Protein AF-A0A418XEI9-F1 (afdb_monomer)

Solvent-accessible surface area (backbone atoms only — not comparable to full-atom values): 6686 Å² total; per-residue (Å²): 133,84,84,80,77,76,69,77,81,73,80,76,75,70,60,86,44,55,64,51,41,28,53,55,40,42,69,59,44,68,79,50,53,56,68,58,55,47,61,74,38,60,85,44,95,57,40,74,64,51,67,72,45,54,55,71,58,42,40,50,57,50,25,50,54,48,24,50,54,51,42,65,73,59,47,81,76,71,64,78,79,78,78,77,76,75,85,76,74,78,82,76,83,82,80,79,87,69,88,83,92,134

Structure (mmCIF, N/CA/C/O backbone):
data_AF-A0A418XEI9-F1
#
_entry.id   AF-A0A418XEI9-F1
#
loop_
_atom_site.group_PDB
_atom_site.id
_atom_site.type_symbol
_atom_site.label_atom_id
_atom_site.label_alt_id
_atom_site.label_comp_id
_atom_site.label_asym_id
_atom_site.label_entity_id
_atom_site.label_seq_id
_atom_site.pdbx_PDB_ins_code
_atom_site.Cartn_x
_atom_site.Cartn_y
_atom_site.Cartn_z
_atom_site.occupancy
_atom_site.B_iso_or_equiv
_atom_site.auth_seq_id
_atom_site.auth_comp_id
_atom_site.auth_asym_id
_atom_site.auth_atom_id
_atom_site.pdbx_PDB_model_num
ATOM 1 N N . HIS A 1 1 ? 11.980 45.752 9.335 1.00 51.09 1 HIS A N 1
ATOM 2 C CA . HIS A 1 1 ? 10.827 45.049 9.928 1.00 51.09 1 HIS A CA 1
ATOM 3 C C . HIS A 1 1 ? 10.537 43.836 9.052 1.00 51.09 1 HIS A C 1
ATOM 5 O O . HIS A 1 1 ? 10.308 44.026 7.868 1.00 51.09 1 HIS A O 1
ATOM 11 N N . SER A 1 2 ? 10.699 42.644 9.636 1.00 50.88 2 SER A N 1
ATOM 12 C CA . SER A 1 2 ? 10.329 41.287 9.178 1.00 50.88 2 SER A CA 1
ATOM 13 C C . SER A 1 2 ? 10.165 41.017 7.674 1.00 50.88 2 SER A C 1
ATOM 15 O O . SER A 1 2 ? 9.091 41.176 7.097 1.00 50.88 2 SER A O 1
ATOM 17 N N . ASP A 1 3 ? 11.262 40.498 7.129 1.00 51.69 3 ASP A N 1
ATOM 18 C CA . ASP A 1 3 ? 11.409 39.633 5.962 1.00 51.69 3 ASP A CA 1
ATOM 19 C C . ASP A 1 3 ? 10.348 38.514 5.964 1.00 51.69 3 ASP A C 1
ATOM 21 O O . ASP A 1 3 ? 10.362 37.622 6.813 1.00 51.69 3 ASP A O 1
ATOM 25 N N . THR A 1 4 ? 9.372 38.591 5.058 1.00 57.03 4 THR A N 1
ATOM 26 C CA . THR A 1 4 ? 8.436 37.487 4.799 1.00 57.03 4 THR A CA 1
ATOM 27 C C . THR A 1 4 ? 9.023 36.622 3.695 1.00 57.03 4 THR A C 1
ATOM 29 O O . THR A 1 4 ? 8.522 36.566 2.574 1.00 57.03 4 THR A O 1
ATOM 32 N N . PHE A 1 5 ? 10.109 35.930 4.041 1.00 52.91 5 P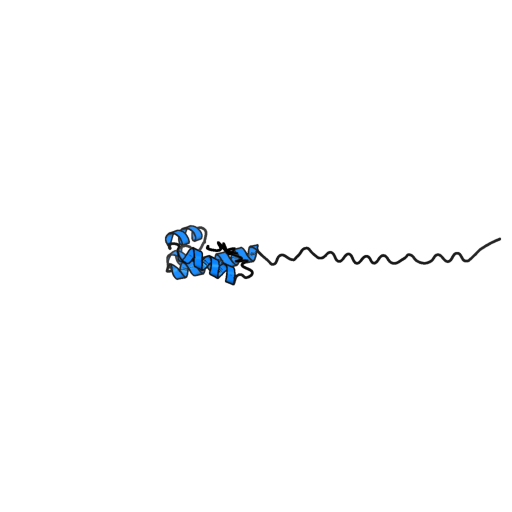HE A N 1
ATOM 33 C CA . PHE A 1 5 ? 10.581 34.739 3.350 1.00 52.91 5 PHE A CA 1
ATOM 34 C C . PHE A 1 5 ? 9.481 33.676 3.466 1.00 52.91 5 PHE A C 1
ATOM 36 O O . PHE A 1 5 ? 9.490 32.822 4.353 1.00 52.91 5 PHE A O 1
ATOM 43 N N . PHE A 1 6 ? 8.475 33.760 2.593 1.00 59.50 6 PHE A N 1
ATOM 44 C CA . PHE A 1 6 ? 7.596 32.639 2.290 1.00 59.50 6 PHE A CA 1
ATOM 45 C C . PHE A 1 6 ? 8.460 31.615 1.562 1.00 59.50 6 PHE A C 1
ATOM 47 O O . PHE A 1 6 ? 8.473 31.549 0.335 1.00 59.50 6 PHE A O 1
ATOM 54 N N . GLY A 1 7 ? 9.251 30.884 2.353 1.00 49.59 7 GLY A N 1
ATOM 55 C CA . GLY A 1 7 ? 10.023 29.745 1.906 1.00 49.59 7 GLY A CA 1
ATOM 56 C C . GLY A 1 7 ? 9.086 28.862 1.112 1.00 49.59 7 GLY A C 1
ATOM 57 O O . GLY A 1 7 ? 8.076 28.386 1.635 1.00 49.59 7 GLY A O 1
ATOM 58 N N . GLU A 1 8 ? 9.385 28.743 -0.174 1.00 53.97 8 GLU A N 1
ATOM 59 C CA . GLU A 1 8 ? 8.713 27.842 -1.081 1.00 53.97 8 GLU A CA 1
ATOM 60 C C . GLU A 1 8 ? 8.678 26.478 -0.393 1.00 53.97 8 GLU A C 1
ATOM 62 O O . GLU A 1 8 ? 9.707 25.829 -0.205 1.00 53.97 8 GLU A O 1
ATOM 67 N N . VAL A 1 9 ? 7.498 26.063 0.068 1.00 56.00 9 VAL A N 1
ATOM 68 C CA . VAL A 1 9 ? 7.297 24.689 0.513 1.00 56.00 9 VAL A CA 1
ATOM 69 C C . VAL A 1 9 ? 7.245 23.878 -0.770 1.00 56.00 9 VAL A C 1
ATOM 71 O O . VAL A 1 9 ? 6.178 23.486 -1.244 1.00 56.00 9 VAL A O 1
ATOM 74 N N . SER A 1 10 ? 8.410 23.672 -1.377 1.00 49.59 10 SER A N 1
ATOM 75 C CA . SER A 1 10 ? 8.596 22.712 -2.442 1.00 49.59 10 SER A CA 1
ATOM 76 C C . SER A 1 10 ? 8.350 21.349 -1.796 1.00 49.59 10 SER A C 1
ATOM 78 O O . SER A 1 10 ? 9.268 20.692 -1.312 1.00 49.59 10 SER A O 1
ATOM 80 N N . ARG A 1 11 ? 7.089 20.898 -1.752 1.00 50.59 11 ARG A N 1
ATOM 81 C CA . ARG A 1 11 ? 6.764 19.473 -1.602 1.00 50.59 11 ARG A CA 1
ATOM 82 C C . ARG A 1 11 ? 7.198 18.772 -2.888 1.00 50.59 11 ARG A C 1
ATOM 84 O O . ARG A 1 11 ? 6.377 18.235 -3.623 1.00 50.59 11 ARG A O 1
ATOM 91 N N . SER A 1 12 ? 8.493 18.783 -3.187 1.00 49.31 12 SER A N 1
ATOM 92 C CA . SER A 1 12 ? 9.090 17.968 -4.236 1.00 49.31 12 SER A CA 1
ATOM 93 C C . SER A 1 12 ? 9.222 16.531 -3.727 1.00 49.31 12 SER A C 1
ATOM 95 O O . SER A 1 12 ? 10.295 15.939 -3.726 1.00 49.31 12 SER A O 1
ATOM 97 N N . SER A 1 13 ? 8.099 15.937 -3.315 1.00 52.72 13 SER A N 1
ATOM 98 C CA . SER A 1 13 ? 7.985 14.481 -3.199 1.00 52.72 13 SER A CA 1
ATOM 99 C C . SER A 1 13 ? 7.810 13.924 -4.607 1.00 52.72 13 SER A C 1
ATOM 101 O O . SER A 1 13 ? 6.767 13.411 -5.002 1.00 52.72 13 SER A O 1
ATOM 103 N N . THR A 1 14 ? 8.832 14.112 -5.441 1.00 53.16 14 THR A N 1
ATOM 104 C CA . THR A 1 14 ? 8.941 13.336 -6.667 1.00 53.16 14 THR A CA 1
ATOM 105 C C . THR A 1 14 ? 9.255 11.926 -6.200 1.00 53.16 14 THR A C 1
ATOM 107 O O . THR A 1 14 ? 10.428 11.591 -6.033 1.00 53.16 14 THR A O 1
ATOM 110 N N . SER A 1 15 ? 8.225 11.131 -5.914 1.00 55.16 15 SER A N 1
ATOM 111 C CA . SER A 1 15 ? 8.389 9.746 -5.492 1.00 55.16 15 SER A CA 1
ATOM 112 C C . SER A 1 15 ? 9.019 8.959 -6.631 1.00 55.16 15 SER A C 1
ATOM 114 O O . SER A 1 15 ? 8.358 8.510 -7.564 1.00 55.16 15 SER A O 1
ATOM 116 N N . LYS A 1 16 ? 10.350 8.889 -6.599 1.00 62.28 16 LYS A N 1
ATOM 117 C CA . LYS A 1 16 ? 11.191 8.292 -7.646 1.00 62.28 16 LYS A CA 1
ATOM 118 C C . LYS A 1 16 ? 11.241 6.770 -7.541 1.00 62.28 16 LYS A C 1
ATOM 120 O O . LYS A 1 16 ? 11.711 6.116 -8.468 1.00 62.28 16 LYS A O 1
ATOM 125 N N . THR A 1 17 ? 10.795 6.211 -6.419 1.00 69.19 17 THR A N 1
ATOM 126 C CA . THR A 1 17 ? 10.887 4.784 -6.107 1.00 69.19 17 THR A CA 1
ATOM 127 C C . THR A 1 17 ? 9.586 4.272 -5.494 1.00 69.19 17 THR A C 1
ATOM 129 O O . THR A 1 17 ? 8.815 5.025 -4.900 1.00 69.19 17 THR A O 1
ATOM 132 N N . ALA A 1 18 ? 9.346 2.964 -5.622 1.00 71.06 18 ALA A N 1
ATOM 133 C CA . ALA A 1 18 ? 8.186 2.303 -5.023 1.00 71.06 18 ALA A CA 1
ATOM 134 C C . ALA A 1 18 ? 8.142 2.446 -3.488 1.00 71.06 18 ALA A C 1
ATOM 136 O O . ALA A 1 18 ? 7.059 2.516 -2.917 1.00 71.06 18 ALA A O 1
ATOM 137 N N . LEU A 1 19 ? 9.308 2.537 -2.834 1.00 78.69 19 LEU A N 1
ATOM 138 C CA . LEU A 1 19 ? 9.418 2.766 -1.389 1.00 78.69 19 LEU A CA 1
ATOM 139 C C . LEU A 1 19 ? 8.964 4.172 -0.987 1.00 78.69 19 LEU A C 1
ATOM 141 O O . LEU A 1 19 ? 8.230 4.311 -0.020 1.00 78.69 19 LEU A O 1
ATOM 145 N N . ASP A 1 20 ? 9.321 5.196 -1.764 1.00 77.56 20 ASP A N 1
ATOM 146 C CA . ASP A 1 20 ? 8.885 6.572 -1.495 1.00 77.56 20 ASP A CA 1
ATOM 147 C C . ASP A 1 20 ? 7.357 6.708 -1.633 1.00 77.56 20 ASP A C 1
ATOM 149 O O . ASP A 1 20 ? 6.692 7.334 -0.810 1.00 77.56 20 ASP A O 1
ATOM 153 N N . MET A 1 21 ? 6.776 6.010 -2.620 1.00 78.88 21 MET A N 1
ATOM 154 C CA . MET A 1 21 ? 5.322 5.861 -2.725 1.00 78.88 21 MET A CA 1
ATOM 155 C C . MET A 1 21 ? 4.735 5.134 -1.514 1.00 78.88 21 MET A C 1
ATOM 157 O O . MET A 1 21 ? 3.712 5.567 -0.995 1.00 78.88 21 MET A O 1
ATOM 161 N N . TYR A 1 22 ? 5.362 4.055 -1.040 1.00 83.62 22 TYR A N 1
ATOM 162 C CA . TYR A 1 22 ? 4.900 3.351 0.155 1.00 83.62 22 TYR A CA 1
ATOM 163 C C . TYR A 1 22 ? 4.891 4.260 1.391 1.00 83.62 22 TYR A C 1
ATOM 165 O O . TYR A 1 22 ? 3.870 4.313 2.075 1.00 83.62 22 TYR A O 1
ATOM 173 N N . ASP A 1 23 ? 5.965 5.011 1.648 1.00 83.12 23 ASP A N 1
ATOM 174 C CA . ASP A 1 23 ? 6.046 5.927 2.794 1.00 83.12 23 ASP A CA 1
ATOM 175 C C . ASP A 1 23 ? 4.980 7.028 2.7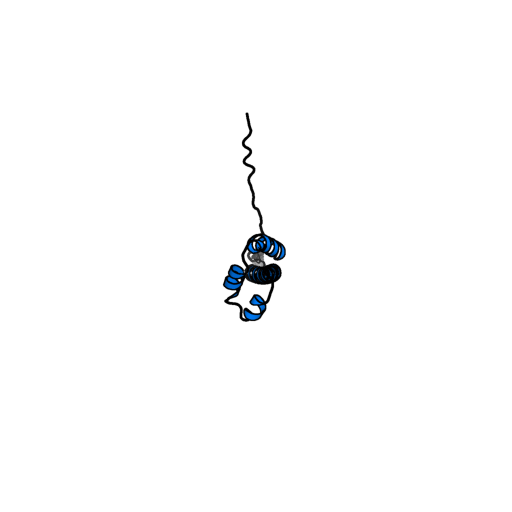18 1.00 83.12 23 ASP A C 1
ATOM 177 O O . ASP A 1 23 ? 4.267 7.275 3.695 1.00 83.12 23 ASP A O 1
ATOM 181 N N . PHE A 1 24 ? 4.786 7.628 1.539 1.00 82.38 24 PHE A N 1
ATOM 182 C CA . PHE A 1 24 ? 3.745 8.637 1.323 1.00 82.38 24 PHE A CA 1
ATOM 183 C C . PHE A 1 24 ? 2.330 8.085 1.567 1.00 82.38 24 PHE A C 1
ATOM 185 O O . PHE A 1 24 ? 1.477 8.721 2.204 1.00 82.38 24 PHE A O 1
ATOM 192 N N . LEU A 1 25 ? 2.071 6.875 1.068 1.00 85.00 25 LEU A N 1
ATOM 193 C CA . LEU A 1 25 ? 0.801 6.190 1.269 1.00 85.00 25 LEU A CA 1
ATOM 194 C C . LEU A 1 25 ? 0.605 5.846 2.745 1.00 85.00 25 LEU A C 1
ATOM 196 O O . LEU A 1 25 ? -0.470 6.103 3.284 1.00 85.00 25 LEU A O 1
ATOM 200 N N . MET A 1 26 ? 1.635 5.357 3.428 1.00 85.81 26 MET A N 1
ATOM 201 C CA . MET A 1 26 ? 1.557 5.011 4.842 1.00 85.81 26 MET A CA 1
ATOM 202 C C . MET A 1 26 ? 1.319 6.251 5.712 1.00 85.81 26 MET A C 1
ATOM 204 O O . MET A 1 26 ? 0.487 6.208 6.618 1.00 85.81 26 MET A O 1
ATOM 208 N N . GLU A 1 27 ? 1.940 7.394 5.414 1.00 85.44 27 GLU A N 1
ATOM 209 C CA . GLU A 1 27 ? 1.685 8.653 6.131 1.00 85.44 27 GLU A CA 1
ATOM 210 C C . GLU A 1 27 ? 0.228 9.136 5.972 1.00 85.44 27 GLU A C 1
ATOM 212 O O . GLU A 1 27 ? -0.374 9.686 6.903 1.00 85.44 27 GLU A O 1
ATOM 217 N N . THR A 1 28 ? -0.363 8.892 4.801 1.00 81.94 28 THR A N 1
ATOM 218 C CA . THR A 1 28 ? -1.744 9.280 4.484 1.00 81.94 28 THR A CA 1
ATOM 219 C C . THR A 1 28 ? -2.763 8.308 5.086 1.00 81.94 28 THR A C 1
ATOM 221 O O . THR A 1 28 ? -3.733 8.715 5.733 1.00 81.94 28 THR A O 1
ATOM 224 N N . TYR A 1 29 ? -2.546 7.008 4.899 1.00 83.88 29 TYR A N 1
ATOM 225 C CA . TYR A 1 29 ? -3.493 5.954 5.254 1.00 83.88 29 TYR A CA 1
ATOM 226 C C . TYR A 1 29 ? -3.346 5.455 6.695 1.00 83.88 29 TYR A C 1
ATOM 228 O O . TYR A 1 29 ? -4.322 4.941 7.239 1.00 83.88 29 TYR A O 1
ATOM 236 N N . SER A 1 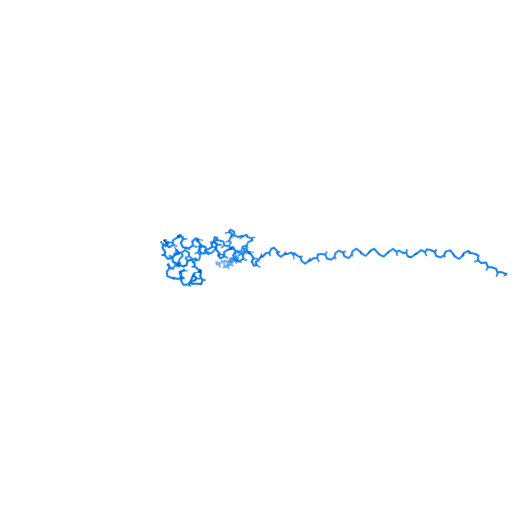30 ? -2.217 5.695 7.372 1.00 81.25 30 SER A N 1
ATOM 237 C CA . SER A 1 30 ? -2.082 5.439 8.820 1.00 81.25 30 SER A CA 1
ATOM 238 C C . SER A 1 30 ? -3.100 6.221 9.655 1.00 81.25 30 SER A C 1
ATOM 240 O O . SER A 1 30 ? -3.569 5.726 10.678 1.00 81.25 30 SER A O 1
ATOM 242 N N . LYS A 1 31 ? -3.498 7.410 9.186 1.00 83.06 31 LYS A N 1
ATOM 243 C CA . LYS A 1 31 ? -4.521 8.271 9.806 1.00 83.06 31 LYS A CA 1
ATOM 244 C C . LYS A 1 31 ? -5.955 7.854 9.449 1.00 83.06 31 LYS A C 1
ATOM 246 O O . LYS A 1 31 ? -6.908 8.399 10.000 1.00 83.06 31 LYS A O 1
ATOM 251 N N . SER A 1 32 ? -6.126 6.917 8.513 1.00 82.06 32 SER A N 1
ATOM 252 C CA . SER A 1 32 ? -7.437 6.445 8.057 1.00 82.06 32 SER A CA 1
ATOM 253 C C . SER A 1 32 ? -7.980 5.336 8.960 1.00 82.06 32 SER A C 1
ATOM 255 O O . SER A 1 32 ? -7.239 4.512 9.496 1.00 82.06 32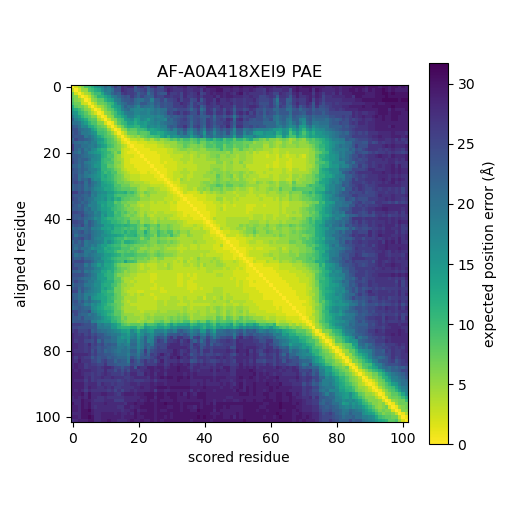 SER A O 1
ATOM 257 N N . THR A 1 33 ? -9.302 5.277 9.115 1.00 86.75 33 THR A N 1
ATOM 258 C CA . THR A 1 33 ? -9.949 4.231 9.916 1.00 86.75 33 THR A CA 1
ATOM 259 C C . THR A 1 33 ? -9.959 2.890 9.180 1.00 86.75 33 THR A C 1
ATOM 261 O O . THR A 1 33 ? -10.024 2.835 7.950 1.00 86.75 33 THR A O 1
ATOM 264 N N . LYS A 1 34 ? -9.959 1.785 9.939 1.00 86.06 34 LYS A N 1
ATOM 265 C CA . LYS A 1 34 ? -10.038 0.416 9.395 1.00 86.06 34 LYS A CA 1
ATOM 266 C C . LYS A 1 34 ? -11.222 0.235 8.434 1.00 86.06 34 LYS A C 1
ATOM 268 O O . LYS A 1 34 ? -11.064 -0.389 7.394 1.00 86.06 34 LYS A O 1
ATOM 273 N N . ALA A 1 35 ? -12.380 0.820 8.749 1.00 86.81 35 ALA A N 1
ATOM 274 C CA . ALA A 1 35 ? -13.565 0.769 7.890 1.00 86.81 35 ALA A CA 1
ATOM 275 C C . ALA A 1 35 ? -13.304 1.385 6.505 1.00 86.81 35 ALA A C 1
ATOM 277 O O . ALA A 1 35 ? -13.617 0.768 5.494 1.00 86.81 35 ALA A O 1
ATOM 278 N N . LYS A 1 36 ? -12.639 2.548 6.457 1.00 86.69 36 LYS A N 1
ATOM 279 C CA . LYS A 1 36 ? -12.267 3.229 5.209 1.00 86.69 36 LYS A CA 1
ATOM 280 C C . LYS A 1 36 ? -11.310 2.384 4.363 1.00 86.69 36 LYS A C 1
ATOM 282 O O . LYS A 1 36 ? -11.463 2.293 3.151 1.00 86.69 36 LYS A O 1
ATOM 287 N N . LEU A 1 37 ? -10.334 1.743 5.010 1.00 86.38 37 LEU A N 1
ATOM 288 C CA . LEU A 1 37 ? -9.387 0.845 4.342 1.00 86.38 37 LEU A CA 1
ATOM 289 C C . LEU A 1 37 ? -10.085 -0.397 3.776 1.00 86.38 37 LEU A C 1
ATOM 291 O O . LEU A 1 37 ? -9.785 -0.806 2.658 1.00 86.38 37 LEU A O 1
ATOM 295 N N . LEU A 1 38 ? -11.049 -0.964 4.508 1.00 87.19 38 LEU A N 1
ATOM 296 C CA . LEU A 1 38 ? -11.863 -2.080 4.023 1.00 87.19 38 LEU A CA 1
ATOM 297 C C . LEU A 1 38 ? -12.777 -1.678 2.865 1.00 87.19 38 LEU A C 1
ATOM 299 O O . LEU A 1 38 ? -12.926 -2.469 1.942 1.00 87.19 38 LEU A O 1
ATOM 303 N N . GLU A 1 39 ? -13.338 -0.466 2.866 1.00 88.69 39 GLU A N 1
ATOM 304 C CA . GLU A 1 39 ? -14.085 0.063 1.715 1.00 88.69 39 GLU A CA 1
ATOM 305 C C . GLU A 1 39 ? -13.203 0.121 0.460 1.00 88.69 39 GLU A C 1
ATOM 307 O O . GLU A 1 39 ? -13.617 -0.333 -0.605 1.00 88.69 39 GLU A O 1
ATOM 312 N N . PHE A 1 40 ? -11.965 0.615 0.577 1.00 83.69 40 PHE A N 1
ATOM 313 C CA . PHE A 1 40 ? -11.029 0.652 -0.555 1.00 83.69 40 PHE A CA 1
ATOM 314 C C . PHE A 1 40 ? -10.591 -0.742 -1.015 1.00 83.69 40 PHE A C 1
ATOM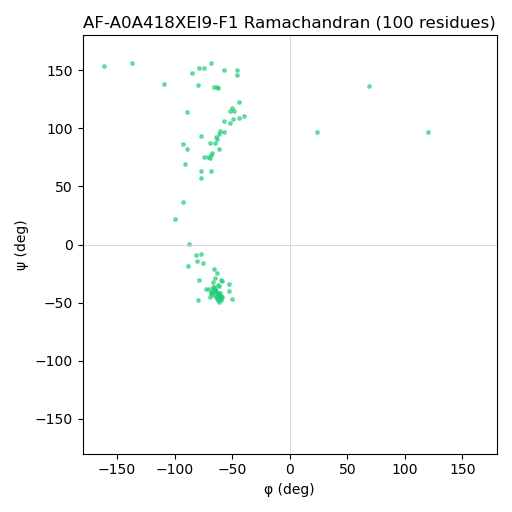 316 O O . PHE A 1 40 ? -10.364 -0.963 -2.204 1.00 83.69 40 PHE A O 1
ATOM 323 N N . LEU A 1 41 ? -10.504 -1.692 -0.085 1.00 83.94 41 LEU A N 1
ATOM 324 C CA . LEU A 1 41 ? -10.180 -3.089 -0.356 1.00 83.94 41 LEU A CA 1
ATOM 325 C C . LEU A 1 41 ? -11.406 -3.947 -0.691 1.00 83.94 41 LEU A C 1
ATOM 327 O O . LEU A 1 41 ? -11.238 -5.131 -0.954 1.00 83.94 41 LEU A O 1
ATOM 331 N N . ALA A 1 42 ? -12.621 -3.395 -0.730 1.00 85.44 42 ALA A N 1
ATOM 332 C CA . ALA A 1 42 ? -13.842 -4.173 -0.957 1.00 85.44 42 ALA A CA 1
ATOM 333 C C . ALA A 1 42 ? -13.867 -4.856 -2.335 1.00 85.44 42 ALA A C 1
ATOM 335 O O . ALA A 1 42 ? -14.526 -5.875 -2.514 1.00 85.44 42 ALA A O 1
ATOM 336 N N . ALA A 1 43 ? -13.121 -4.314 -3.301 1.00 82.56 43 ALA A N 1
ATOM 337 C CA . ALA A 1 43 ? -12.924 -4.919 -4.615 1.00 82.56 43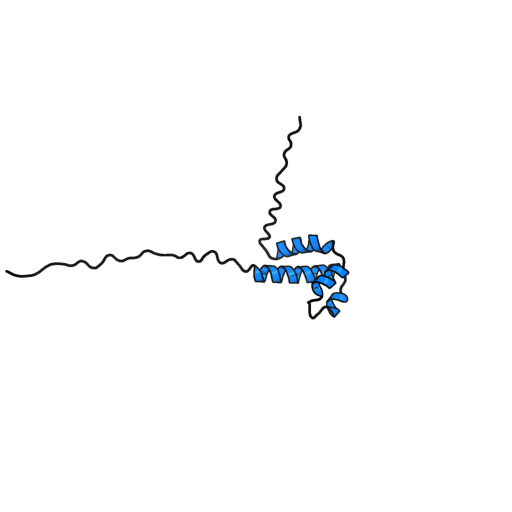 ALA A CA 1
ATOM 338 C C . ALA A 1 43 ? -11.923 -6.094 -4.608 1.00 82.56 43 ALA A C 1
ATOM 340 O O . ALA A 1 43 ? -11.758 -6.762 -5.629 1.00 82.56 43 ALA A O 1
ATOM 341 N N . ALA A 1 44 ? -11.227 -6.340 -3.495 1.00 83.50 44 ALA A N 1
ATOM 342 C CA . ALA A 1 44 ? -10.262 -7.420 -3.378 1.00 83.50 44 ALA A CA 1
ATOM 343 C C . ALA A 1 44 ? -10.969 -8.767 -3.131 1.00 83.50 44 ALA A C 1
ATOM 345 O O . ALA A 1 44 ? -11.868 -8.852 -2.291 1.00 83.50 44 ALA A O 1
ATOM 346 N N . PRO A 1 45 ? -10.536 -9.850 -3.800 1.00 84.56 45 PRO A N 1
ATOM 347 C CA . PRO A 1 45 ? -11.130 -11.178 -3.629 1.00 84.56 45 PRO A CA 1
ATOM 348 C C . PRO A 1 45 ? -10.900 -11.758 -2.223 1.00 84.56 45 PRO A C 1
ATOM 350 O O . PRO A 1 45 ? -11.637 -12.631 -1.775 1.00 84.56 45 PRO A O 1
ATOM 353 N N . ASP A 1 46 ? -9.890 -11.261 -1.512 1.00 88.75 46 ASP A N 1
ATOM 354 C CA . ASP A 1 46 ? -9.449 -11.713 -0.193 1.00 88.75 46 ASP A CA 1
ATOM 355 C C . ASP A 1 46 ? -9.963 -10.837 0.971 1.00 88.75 46 ASP A C 1
ATOM 357 O O . ASP A 1 46 ? -9.415 -10.866 2.074 1.00 88.75 46 ASP A O 1
ATOM 361 N N . ILE A 1 47 ? -11.059 -10.094 0.769 1.00 87.06 47 ILE A N 1
ATOM 362 C CA . ILE A 1 47 ? -11.631 -9.166 1.764 1.00 87.06 47 ILE A CA 1
ATOM 363 C C . ILE A 1 47 ? -11.897 -9.796 3.140 1.00 87.06 47 ILE A C 1
ATOM 365 O O . ILE A 1 47 ? -11.721 -9.139 4.163 1.00 87.06 47 ILE A O 1
ATOM 369 N N . VAL A 1 48 ? -12.266 -11.080 3.191 1.00 86.25 48 VAL A N 1
ATOM 370 C CA . VAL A 1 48 ? -12.522 -11.803 4.449 1.00 86.25 48 VAL A CA 1
ATOM 371 C C . VAL A 1 48 ? -11.246 -11.923 5.288 1.00 86.25 48 VAL A C 1
ATOM 373 O O . VAL A 1 48 ? -11.287 -11.744 6.503 1.00 86.25 48 VAL A O 1
ATOM 376 N N . GLN A 1 49 ? -10.103 -12.171 4.643 1.00 86.69 49 GLN A N 1
ATOM 377 C CA . GLN A 1 49 ? -8.806 -12.235 5.321 1.00 86.69 49 GLN A CA 1
ATOM 378 C C . GLN A 1 49 ? -8.333 -10.838 5.731 1.00 86.69 49 GLN A C 1
ATOM 380 O O . GLN A 1 49 ? -7.830 -10.652 6.836 1.00 86.69 49 GLN A O 1
ATOM 385 N N . LEU A 1 50 ? -8.573 -9.837 4.882 1.00 86.38 50 LEU A N 1
ATOM 386 C CA . LEU A 1 50 ? -8.231 -8.442 5.160 1.00 86.38 50 LEU A CA 1
ATOM 387 C C . LEU A 1 50 ? -9.045 -7.871 6.335 1.00 86.38 50 LEU A C 1
ATOM 389 O O . LEU A 1 50 ? -8.512 -7.141 7.168 1.00 86.38 50 LEU A O 1
ATOM 393 N N . ALA A 1 51 ? -10.318 -8.247 6.467 1.00 86.12 51 ALA A N 1
ATOM 394 C CA . ALA A 1 51 ? -11.165 -7.845 7.590 1.00 86.12 51 ALA A CA 1
ATOM 395 C C . ALA A 1 51 ? -10.687 -8.410 8.939 1.00 86.12 51 ALA A C 1
ATOM 397 O O . ALA A 1 51 ? -10.879 -7.762 9.976 1.00 86.12 51 ALA A O 1
ATOM 398 N N . ALA A 1 52 ? -10.036 -9.576 8.924 1.00 89.56 52 ALA A N 1
ATOM 399 C CA . ALA A 1 52 ? -9.473 -10.211 10.112 1.00 89.56 52 ALA A CA 1
ATOM 400 C C . ALA A 1 52 ? -8.179 -9.538 10.611 1.00 89.56 52 ALA A C 1
ATOM 402 O O . ALA A 1 52 ? -7.799 -9.749 11.759 1.00 89.56 52 ALA A O 1
ATOM 403 N N . LEU A 1 53 ? -7.524 -8.707 9.792 1.00 87.81 53 LEU A N 1
ATOM 404 C CA . LEU A 1 53 ? -6.293 -8.007 10.167 1.00 87.81 53 LEU A CA 1
ATOM 405 C C . LEU A 1 53 ? -6.557 -6.777 11.043 1.00 87.81 53 LEU A C 1
ATOM 407 O O . LEU A 1 53 ? -7.588 -6.106 10.937 1.00 87.81 53 LEU A O 1
ATOM 411 N N . ASP A 1 54 ? -5.583 -6.434 11.881 1.00 87.31 54 ASP A N 1
ATOM 412 C CA . ASP A 1 54 ? -5.563 -5.171 12.616 1.00 87.31 54 ASP A CA 1
ATOM 413 C C . ASP A 1 54 ? -5.351 -3.968 11.690 1.00 87.31 54 ASP A C 1
ATOM 415 O O . ASP A 1 54 ? -4.786 -4.090 10.604 1.00 87.31 54 ASP A O 1
ATOM 419 N N . GLN A 1 55 ? -5.790 -2.781 12.122 1.00 85.50 55 GLN A N 1
ATOM 420 C CA . GLN A 1 55 ? -5.672 -1.543 11.338 1.00 85.50 55 GLN A CA 1
ATOM 421 C C . GLN A 1 55 ? -4.251 -1.279 10.793 1.00 85.50 55 GLN A C 1
ATOM 423 O O . GLN A 1 55 ? -4.157 -1.018 9.592 1.00 85.50 55 GLN A O 1
ATOM 428 N N . PRO A 1 56 ? -3.158 -1.392 11.579 1.00 86.38 56 PRO A N 1
ATOM 429 C CA . PRO A 1 56 ? -1.811 -1.151 11.060 1.00 86.38 56 PRO A CA 1
ATOM 430 C C . PRO A 1 56 ? -1.384 -2.183 10.012 1.00 86.38 56 PRO A C 1
ATOM 432 O O . PRO A 1 56 ? -0.763 -1.826 9.012 1.00 86.38 56 PRO A O 1
ATOM 435 N N . ALA A 1 57 ? -1.755 -3.452 10.200 1.00 87.50 57 ALA A N 1
ATOM 436 C CA . ALA A 1 57 ? -1.464 -4.511 9.238 1.00 87.50 57 ALA A CA 1
ATOM 437 C C . ALA A 1 57 ? -2.263 -4.313 7.941 1.00 87.50 57 ALA A C 1
ATOM 439 O O . ALA A 1 57 ? -1.712 -4.419 6.847 1.00 87.50 57 ALA A O 1
ATOM 440 N N . LEU A 1 58 ? -3.541 -3.943 8.057 1.00 89.06 58 LEU A N 1
ATOM 441 C CA . LEU A 1 58 ? -4.399 -3.640 6.917 1.00 89.06 58 LEU A CA 1
ATOM 442 C C . LEU A 1 58 ? -3.880 -2.439 6.115 1.00 89.06 58 LEU A C 1
ATOM 444 O O . LEU A 1 58 ? -3.868 -2.481 4.885 1.00 89.06 58 LEU A O 1
ATOM 448 N N . ALA A 1 59 ? -3.429 -1.385 6.802 1.00 88.31 59 ALA A N 1
ATOM 449 C CA . ALA A 1 59 ? -2.837 -0.212 6.170 1.00 88.31 59 ALA A CA 1
ATOM 450 C C . ALA A 1 59 ? -1.561 -0.575 5.399 1.00 88.31 59 ALA A C 1
ATOM 452 O O . ALA A 1 59 ? -1.420 -0.166 4.249 1.00 88.31 59 ALA A O 1
ATOM 453 N N . SER A 1 60 ? -0.680 -1.390 5.988 1.00 88.12 60 SER A N 1
ATOM 454 C CA . SER A 1 60 ? 0.557 -1.836 5.337 1.00 88.12 60 SER A CA 1
ATOM 455 C C . SER A 1 60 ? 0.275 -2.647 4.066 1.00 88.12 60 SER A C 1
ATOM 457 O O . SER A 1 60 ? 0.774 -2.294 2.997 1.00 88.12 60 SER A O 1
ATOM 459 N N . VAL A 1 61 ? -0.616 -3.645 4.140 1.00 89.12 61 VAL A N 1
ATOM 460 C CA . VAL A 1 61 ? -1.010 -4.464 2.976 1.00 89.12 61 VAL A CA 1
ATOM 461 C C . VAL A 1 61 ? -1.648 -3.608 1.881 1.00 89.12 61 VAL A C 1
ATOM 463 O O . VAL A 1 61 ? -1.361 -3.787 0.695 1.00 89.12 61 VAL A O 1
ATOM 466 N N . TYR A 1 62 ? -2.504 -2.657 2.259 1.00 88.12 62 TYR A N 1
ATOM 467 C CA . TYR A 1 62 ? -3.115 -1.737 1.304 1.00 88.12 62 TYR A CA 1
ATOM 468 C C . TYR A 1 62 ? -2.065 -0.867 0.602 1.00 88.12 62 TYR A C 1
ATOM 470 O O . TYR A 1 62 ? -2.073 -0.774 -0.626 1.00 88.12 62 TYR A O 1
ATOM 478 N N . CYS A 1 63 ? -1.137 -0.275 1.360 1.00 87.81 63 CYS A N 1
ATOM 479 C CA . CYS A 1 63 ? -0.079 0.573 0.812 1.00 87.81 63 CYS A CA 1
ATOM 480 C C . CYS A 1 63 ? 0.863 -0.215 -0.103 1.00 87.81 63 CYS A C 1
ATOM 482 O O . CYS A 1 63 ? 1.216 0.286 -1.166 1.00 87.81 63 CYS A O 1
ATOM 484 N N . GLU A 1 64 ? 1.215 -1.454 0.247 1.00 86.62 64 GLU A N 1
ATOM 485 C CA . GLU A 1 64 ? 2.049 -2.324 -0.591 1.00 86.62 64 GLU A CA 1
ATOM 486 C C . GLU A 1 64 ? 1.368 -2.648 -1.928 1.00 86.62 64 GLU A C 1
ATOM 488 O O . GLU A 1 64 ? 1.972 -2.494 -2.997 1.00 86.62 64 GLU A O 1
ATOM 493 N N . ARG A 1 65 ? 0.082 -3.024 -1.896 1.00 86.88 65 ARG A N 1
ATOM 494 C CA . ARG A 1 65 ? -0.704 -3.296 -3.111 1.00 86.88 65 ARG A CA 1
ATOM 495 C C . ARG A 1 65 ? -0.820 -2.057 -3.989 1.00 86.88 65 ARG A C 1
ATOM 497 O O . ARG A 1 65 ? -0.652 -2.147 -5.206 1.00 86.88 65 ARG A O 1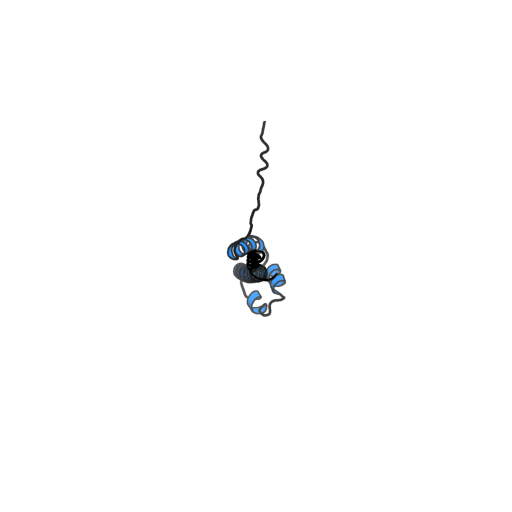
ATOM 504 N N . LEU A 1 66 ? -1.086 -0.903 -3.382 1.00 83.88 66 LEU A N 1
ATOM 505 C CA . LEU A 1 66 ? -1.244 0.348 -4.111 1.00 83.88 66 LEU A CA 1
ATOM 506 C C . LEU A 1 66 ? 0.088 0.822 -4.705 1.00 83.88 66 LEU A C 1
ATOM 508 O O . LEU A 1 66 ? 0.122 1.166 -5.883 1.00 83.88 66 LEU A O 1
ATOM 512 N N . ALA A 1 67 ? 1.182 0.775 -3.939 1.00 84.50 67 ALA A N 1
ATOM 513 C CA . ALA A 1 67 ? 2.525 1.106 -4.410 1.00 84.50 67 ALA A CA 1
ATOM 514 C C . ALA A 1 67 ? 2.942 0.194 -5.569 1.00 84.50 67 ALA A C 1
ATOM 516 O O . ALA A 1 67 ? 3.387 0.686 -6.605 1.00 84.50 67 ALA A O 1
ATOM 517 N N . THR A 1 68 ? 2.713 -1.117 -5.447 1.00 82.81 68 THR A N 1
ATOM 518 C CA . THR A 1 68 ? 2.981 -2.085 -6.520 1.00 82.81 68 THR A CA 1
ATOM 519 C C . THR A 1 68 ? 2.160 -1.779 -7.770 1.00 82.81 68 THR A C 1
ATOM 521 O O . THR A 1 68 ? 2.703 -1.753 -8.871 1.00 82.81 68 THR A O 1
ATOM 524 N N . HIS A 1 69 ? 0.863 -1.495 -7.622 1.00 82.19 69 HIS A N 1
ATOM 525 C CA . HIS A 1 69 ? -0.013 -1.193 -8.754 1.00 82.19 69 HIS A CA 1
ATOM 526 C C . HIS A 1 69 ? 0.343 0.142 -9.428 1.00 82.19 69 HIS A C 1
ATOM 528 O O . HIS A 1 69 ? 0.367 0.232 -10.656 1.00 82.19 69 HIS A O 1
ATOM 534 N N . LEU A 1 70 ? 0.661 1.174 -8.641 1.00 77.69 70 LEU A N 1
ATOM 535 C CA . LEU A 1 70 ? 1.118 2.471 -9.140 1.00 77.69 70 LEU A CA 1
ATOM 536 C C . LEU A 1 70 ? 2.458 2.340 -9.865 1.00 77.69 70 LEU A C 1
ATOM 538 O O . LEU A 1 70 ? 2.590 2.859 -10.969 1.00 77.69 70 LEU A O 1
ATOM 542 N N . PHE A 1 71 ? 3.415 1.606 -9.298 1.00 75.06 71 PHE A N 1
ATOM 543 C CA . PHE A 1 71 ? 4.734 1.403 -9.894 1.00 75.06 71 PHE A CA 1
ATOM 544 C C . PHE A 1 71 ? 4.683 0.517 -11.146 1.00 75.06 71 PHE A C 1
ATOM 546 O O . PHE A 1 71 ? 5.342 0.821 -12.134 1.00 75.06 71 PHE A O 1
ATOM 553 N N . ALA A 1 72 ? 3.847 -0.527 -11.161 1.00 77.50 72 ALA A N 1
ATOM 554 C CA . ALA A 1 72 ? 3.618 -1.345 -12.354 1.00 77.50 72 ALA A CA 1
ATOM 555 C C . ALA A 1 72 ? 3.022 -0.521 -13.508 1.00 77.50 72 ALA A C 1
ATOM 557 O O . ALA A 1 72 ? 3.365 -0.732 -14.671 1.00 77.50 72 ALA A O 1
ATOM 558 N N . LYS A 1 73 ? 2.151 0.444 -13.192 1.00 64.94 73 LYS A N 1
ATOM 559 C CA . LYS A 1 73 ? 1.549 1.354 -14.177 1.00 64.94 73 LYS A CA 1
ATOM 560 C C . LYS A 1 73 ? 2.498 2.487 -14.585 1.00 64.94 73 LYS A C 1
ATOM 562 O O . LYS A 1 73 ? 2.455 2.938 -15.725 1.00 64.94 73 LYS A O 1
ATOM 567 N N . ALA A 1 74 ? 3.370 2.904 -13.671 1.00 63.44 74 ALA A N 1
ATOM 568 C CA . ALA A 1 74 ? 4.462 3.849 -13.874 1.00 63.44 74 ALA A CA 1
ATOM 569 C C . ALA A 1 74 ? 5.777 3.135 -14.230 1.00 63.44 74 ALA A C 1
ATOM 571 O O . ALA A 1 74 ? 6.844 3.566 -13.789 1.00 63.44 74 ALA A O 1
ATOM 572 N N . GLY A 1 75 ? 5.703 2.043 -15.011 1.00 57.94 75 GLY A N 1
ATOM 573 C CA . GLY A 1 75 ? 6.888 1.371 -15.549 1.00 57.94 75 GLY A CA 1
ATOM 574 C C . GLY A 1 75 ? 7.873 2.397 -16.117 1.00 57.94 75 GLY A C 1
ATOM 575 O O . GLY A 1 75 ? 7.427 3.471 -16.536 1.00 57.94 75 GLY A O 1
ATOM 576 N N . PRO A 1 76 ? 9.195 2.114 -16.101 1.00 53.72 76 PRO A N 1
ATOM 577 C CA . PRO A 1 76 ? 10.203 3.103 -16.452 1.00 53.72 76 PRO A CA 1
ATOM 578 C C . PRO A 1 76 ? 9.782 3.717 -17.773 1.00 53.72 76 PRO A C 1
ATOM 580 O O . PRO A 1 76 ? 9.631 2.997 -18.762 1.00 53.72 76 PRO A O 1
ATOM 583 N N . THR A 1 77 ? 9.514 5.024 -17.774 1.00 52.31 77 THR A N 1
ATOM 584 C CA . THR A 1 77 ? 9.356 5.761 -19.017 1.00 52.31 77 THR A CA 1
ATOM 585 C C . THR A 1 77 ? 10.659 5.529 -19.748 1.00 52.31 77 THR A C 1
ATOM 587 O O . THR A 1 77 ? 11.670 6.157 -19.426 1.00 52.31 77 THR A O 1
ATOM 590 N N . LEU A 1 78 ? 10.660 4.555 -20.663 1.00 50.38 78 LEU A N 1
ATOM 591 C CA . LEU A 1 78 ? 11.663 4.444 -21.693 1.00 50.38 78 LEU A CA 1
ATOM 592 C C . LEU A 1 78 ? 11.630 5.833 -22.304 1.00 50.38 78 LEU A C 1
ATOM 594 O O . LEU A 1 78 ? 10.638 6.208 -22.936 1.00 50.38 78 LEU A O 1
ATOM 598 N N . GLY A 1 79 ? 12.646 6.639 -21.981 1.00 58.31 79 GLY A N 1
ATOM 599 C CA . GLY A 1 79 ? 12.808 7.949 -22.586 1.00 58.31 79 GLY A CA 1
ATOM 600 C C . GLY A 1 79 ? 12.603 7.775 -24.087 1.00 58.31 79 GLY A C 1
ATOM 601 O O . GLY A 1 79 ? 12.911 6.688 -24.597 1.00 58.31 79 GLY A O 1
ATOM 602 N N . PRO A 1 80 ? 12.017 8.773 -24.775 1.00 61.31 80 PRO A N 1
ATOM 603 C CA . PRO A 1 80 ? 11.684 8.635 -26.186 1.00 61.31 80 PRO A CA 1
ATOM 604 C C . PRO A 1 80 ? 12.875 7.991 -26.879 1.00 61.31 80 PRO A C 1
ATOM 606 O O . PRO A 1 80 ? 13.989 8.489 -26.706 1.00 61.31 80 PRO A O 1
ATOM 609 N N . VAL A 1 81 ? 12.650 6.845 -27.544 1.00 59.50 81 VAL A N 1
ATOM 610 C CA . VAL A 1 81 ? 13.681 6.127 -28.302 1.00 59.50 81 VAL A CA 1
ATOM 611 C C . VAL A 1 81 ? 14.505 7.196 -28.998 1.00 59.50 81 VAL A C 1
ATOM 613 O O . VAL A 1 81 ? 13.981 7.926 -29.844 1.00 59.50 81 VAL A O 1
ATOM 616 N N . LEU A 1 82 ? 15.756 7.364 -28.558 1.00 62.69 82 LEU A N 1
ATOM 617 C CA . LEU A 1 82 ? 16.697 8.256 -29.208 1.00 62.69 82 LEU A CA 1
ATOM 618 C C . LEU A 1 82 ? 16.847 7.669 -30.605 1.00 62.69 82 LEU A C 1
ATOM 620 O O . LEU A 1 82 ? 17.584 6.706 -30.800 1.00 62.69 82 LEU A O 1
ATOM 624 N N . GLN A 1 83 ? 16.069 8.187 -31.559 1.00 60.19 83 GLN A N 1
ATOM 625 C CA . GLN A 1 83 ? 16.224 7.872 -32.966 1.00 60.19 83 GLN A CA 1
ATOM 626 C C . GLN A 1 83 ? 17.608 8.381 -33.348 1.00 60.19 83 GLN A C 1
ATOM 628 O O . GLN A 1 83 ? 17.782 9.539 -33.730 1.00 60.19 83 GLN A O 1
ATOM 633 N N . THR A 1 84 ? 18.606 7.515 -33.221 1.00 58.09 84 THR A N 1
ATOM 634 C CA . THR A 1 84 ? 19.952 7.710 -33.734 1.00 58.09 84 THR A CA 1
ATOM 635 C C . THR A 1 84 ? 19.874 7.606 -35.250 1.00 58.09 84 THR A C 1
ATOM 637 O O . THR A 1 84 ? 20.248 6.615 -35.871 1.00 58.09 84 THR A O 1
ATOM 640 N N . LYS A 1 85 ? 19.347 8.665 -35.873 1.00 58.66 85 LYS A N 1
ATOM 641 C CA . LYS A 1 85 ? 19.476 8.908 -37.308 1.00 58.66 85 LYS A CA 1
ATOM 642 C C . LYS A 1 85 ? 20.941 9.254 -37.558 1.00 58.66 85 LYS A C 1
ATOM 644 O O . LYS A 1 85 ? 21.287 10.416 -37.756 1.00 58.66 85 LYS A O 1
ATOM 649 N N . TRP A 1 86 ? 21.816 8.257 -37.508 1.00 56.78 86 TRP A N 1
ATOM 650 C CA . TRP A 1 86 ? 23.135 8.365 -38.103 1.00 56.78 86 TRP A CA 1
ATOM 651 C C . TRP A 1 86 ? 22.904 8.614 -39.595 1.00 56.78 86 TRP A C 1
ATOM 653 O O . TRP A 1 86 ? 22.590 7.697 -40.351 1.00 56.78 86 TRP A O 1
ATOM 663 N N . ARG A 1 87 ? 22.969 9.884 -40.018 1.00 60.97 87 ARG A N 1
ATOM 664 C CA . ARG A 1 87 ? 23.020 10.266 -41.433 1.00 60.97 87 ARG A CA 1
ATOM 665 C C . ARG A 1 87 ? 24.366 9.812 -41.996 1.00 60.97 87 ARG A C 1
ATOM 667 O O . ARG A 1 87 ? 25.272 10.613 -42.183 1.00 60.97 87 ARG A O 1
ATOM 674 N N . GLY A 1 88 ? 24.491 8.521 -42.263 1.00 59.03 88 GLY A N 1
ATOM 675 C CA . GLY A 1 88 ? 25.465 7.998 -43.205 1.00 59.03 88 GLY A CA 1
ATOM 676 C C . GLY A 1 88 ? 24.795 7.902 -44.567 1.00 59.03 88 GLY A C 1
ATOM 677 O O . GLY A 1 88 ? 24.238 6.861 -44.891 1.00 59.03 88 GLY A O 1
ATOM 678 N N . SER A 1 89 ? 24.810 8.977 -45.356 1.00 61.53 89 SER A N 1
ATOM 679 C CA . SER A 1 89 ? 24.688 8.795 -46.804 1.00 61.53 89 SER A CA 1
ATOM 680 C C . SER A 1 89 ? 26.110 8.629 -47.330 1.00 61.53 89 SER A C 1
ATOM 682 O O . SER A 1 89 ? 26.883 9.583 -47.215 1.00 61.53 89 SER A O 1
ATOM 684 N N . PRO A 1 90 ? 26.501 7.462 -47.865 1.00 64.44 90 PRO A N 1
ATOM 685 C CA . PRO A 1 90 ? 27.770 7.364 -48.567 1.00 64.44 90 PRO A CA 1
ATOM 686 C C . PRO A 1 90 ? 27.712 8.275 -49.807 1.00 64.44 90 PRO A C 1
ATOM 688 O O . PRO A 1 90 ? 26.685 8.289 -50.496 1.00 64.44 90 PRO A O 1
ATOM 691 N N . PRO A 1 91 ? 28.757 9.070 -50.100 1.00 64.69 91 PRO A N 1
ATOM 692 C CA . PRO A 1 91 ? 28.840 9.761 -51.379 1.00 64.69 91 PRO A CA 1
ATOM 693 C C . PRO A 1 91 ? 28.912 8.723 -52.509 1.00 64.69 91 PRO A C 1
ATOM 695 O O . PRO A 1 91 ? 29.618 7.720 -52.407 1.00 64.69 91 PRO A O 1
ATOM 698 N N . ALA A 1 92 ? 28.125 8.950 -53.563 1.00 66.50 92 ALA A N 1
ATOM 699 C CA . ALA A 1 92 ? 28.000 8.063 -54.716 1.00 66.50 92 ALA A CA 1
ATOM 700 C C . ALA A 1 92 ? 29.357 7.801 -55.407 1.00 66.50 92 ALA A C 1
ATOM 702 O O . ALA A 1 92 ? 30.229 8.674 -55.398 1.00 66.50 92 ALA A O 1
ATOM 703 N N . PRO A 1 93 ? 29.546 6.622 -56.033 1.00 61.75 93 PRO A N 1
ATOM 704 C CA . PRO A 1 93 ? 30.799 6.267 -56.681 1.00 61.75 93 PRO A CA 1
ATOM 705 C C . PRO A 1 93 ? 31.093 7.167 -57.889 1.00 61.75 93 PRO A C 1
ATOM 707 O O . PRO A 1 93 ? 30.239 7.447 -58.730 1.00 61.75 93 PRO A O 1
ATOM 710 N N . ASN A 1 94 ? 32.351 7.593 -57.935 1.00 59.41 94 ASN A N 1
ATOM 711 C CA . ASN A 1 94 ? 32.994 8.444 -58.924 1.00 59.41 94 ASN A CA 1
ATOM 712 C C . ASN A 1 94 ? 32.774 7.915 -60.358 1.00 59.41 94 ASN A C 1
ATOM 714 O O . ASN A 1 94 ? 33.274 6.841 -60.702 1.00 59.41 94 ASN A O 1
ATOM 718 N N . LYS A 1 95 ? 32.061 8.658 -61.216 1.00 58.41 95 LYS A N 1
ATOM 719 C CA . LYS A 1 95 ? 32.051 8.382 -62.660 1.00 58.41 95 LYS A CA 1
ATOM 720 C C . LYS A 1 95 ? 33.360 8.903 -63.252 1.00 58.41 95 LYS A C 1
ATOM 722 O O . LYS A 1 95 ? 33.457 10.070 -63.614 1.00 58.41 95 LYS A O 1
ATOM 727 N N . ARG A 1 96 ? 34.361 8.022 -63.348 1.00 57.31 96 ARG A N 1
ATOM 728 C CA . ARG A 1 96 ? 35.428 8.155 -64.347 1.00 57.31 96 ARG A CA 1
ATOM 729 C C . ARG A 1 96 ? 34.754 8.190 -65.720 1.00 57.31 96 ARG A C 1
ATOM 731 O O . ARG A 1 96 ? 34.235 7.172 -66.164 1.00 57.31 96 ARG A O 1
ATOM 738 N N . MET A 1 97 ? 34.706 9.362 -66.342 1.00 54.16 97 MET A N 1
ATOM 739 C CA . MET A 1 97 ? 34.554 9.479 -67.789 1.00 54.16 97 MET A CA 1
ATOM 740 C C . MET A 1 97 ? 35.971 9.469 -68.352 1.00 54.16 97 MET A C 1
ATOM 742 O O . MET A 1 97 ? 36.580 10.515 -68.540 1.00 54.16 97 MET A O 1
ATOM 746 N N . ASP A 1 98 ? 36.501 8.260 -68.493 1.00 54.94 98 ASP A N 1
ATOM 747 C CA . ASP A 1 98 ? 37.604 7.964 -69.397 1.00 54.94 98 ASP A CA 1
ATOM 748 C C . ASP A 1 98 ? 37.008 7.128 -70.534 1.00 54.94 98 ASP A C 1
ATOM 750 O O . ASP A 1 98 ? 36.185 6.249 -70.265 1.00 54.94 98 ASP A O 1
ATOM 754 N N . GLU A 1 99 ? 37.441 7.438 -71.757 1.00 53.44 99 GLU A N 1
ATOM 755 C CA . GLU A 1 99 ? 37.116 6.780 -73.034 1.00 53.44 99 GLU A CA 1
ATOM 756 C C . GLU A 1 99 ? 35.668 6.927 -73.556 1.00 53.44 99 GLU A C 1
ATOM 758 O O . GLU A 1 99 ? 34.692 6.790 -72.831 1.00 53.44 99 GLU A O 1
ATOM 763 N N . ALA A 1 100 ? 35.405 7.197 -74.834 1.00 50.47 100 ALA A N 1
ATOM 764 C CA . ALA A 1 100 ? 36.242 7.268 -76.025 1.00 50.47 100 ALA A CA 1
ATOM 765 C C . ALA A 1 100 ? 35.469 8.066 -77.103 1.00 50.47 100 ALA A C 1
ATOM 767 O O . ALA A 1 100 ? 34.241 8.122 -77.085 1.00 50.47 100 ALA A O 1
ATOM 768 N N . GLU A 1 101 ? 36.178 8.717 -78.025 1.00 50.28 101 GLU A N 1
ATOM 769 C CA . GLU A 1 101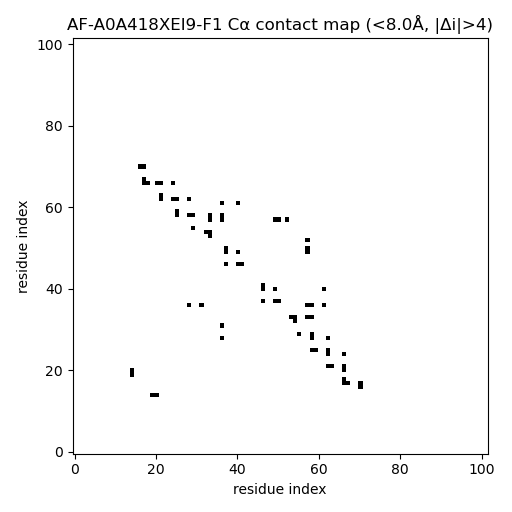 ? 36.169 8.367 -79.459 1.00 50.28 101 GLU A CA 1
ATOM 770 C C . GLU A 1 101 ? 35.670 9.537 -80.329 1.00 50.28 101 GLU A C 1
ATOM 772 O O . GLU A 1 101 ? 34.468 9.752 -80.478 1.00 50.28 101 GLU A O 1
ATOM 777 N N . ARG A 1 102 ? 36.618 10.311 -80.882 1.00 48.00 102 ARG A N 1
ATOM 778 C CA . ARG A 1 102 ? 36.825 10.552 -82.329 1.00 48.00 102 ARG A CA 1
ATOM 779 C C . ARG A 1 102 ? 37.465 11.909 -82.621 1.00 48.00 102 ARG A C 1
ATOM 781 O O . ARG A 1 102 ? 36.929 12.939 -82.164 1.00 48.00 102 ARG A O 1
#

Secondary structure (DSSP, 8-state):
----------------SHHHHHHHHHHHHTTS-HHHHHHHTTTSTTHHHHHHS-HHHHHHHHHHHHHHHHHHHT-----S---------PPPP---------

pLDDT: mean 71.74, std 14.54, range [48.0, 89.56]

Radius of gyration: 30.24 Å; Cα contacts (8 Å, |Δi|>4): 40; chains: 1; bounding box: 52×57×95 Å

Foldseek 3Di:
DDDPCPPPPPPPLPVPDLVSQLVVQCVVQVPPDLVVLLVVCVPPPCSVVLNVDDSSVSSNVSSNVVSVVVCVVPDPPPDPPPPPPPPPDDPDDDPPPDDDDD

Organism: NCBI:txid2320864

Sequence (102 aa):
HSDTFFGEVSRSSTSKTALDMYDFLMETYSKSTKAKLLEFLAAAPDIVQLAALDQPALASVYCERLATHLFAKAGPTLGPVLQTKWRGSPPAPNKRMDEAER

Nearest PDB structures (foldseek):
  6kif-assembly1_F  TM=3.658E-01  e=8.382E+00  Synechococcus elongatus PCC 7942 = FACHB-805
  6tye-assembly1_F  TM=3.085E-01  e=5.318E+00  Mycobacterium tuberculosis

Mean predicted aligned e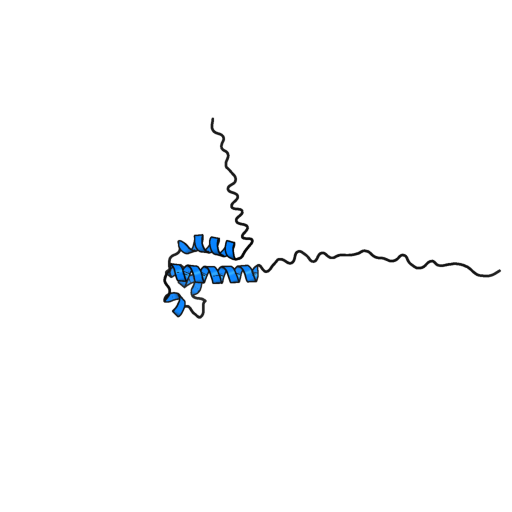rror: 16.03 Å